Protein AF-G5LK55-F1 (afdb_monomer)

Secondary structure (DSSP, 8-state):
-HHHHHHHHHTT--GGGSHHHHHHHHHHHTTPPP--SS-HHHHHHHHHTSGGGGHHHHHHHHHTHHHHHHHHHHHHHHHHHS--S---TTSS------TT----GGGSGGGSS--

pLDDT: mean 73.98, std 21.28, range [31.83, 96.06]

Structure (mmCIF, N/CA/C/O backbone):
data_AF-G5LK55-F1
#
_entry.id   AF-G5LK55-F1
#
loop_
_atom_site.group_PDB
_atom_site.id
_atom_site.type_symbol
_atom_site.label_atom_id
_atom_site.label_alt_id
_atom_site.label_comp_id
_atom_site.label_asym_id
_atom_site.label_entity_id
_atom_site.label_seq_id
_atom_site.pdbx_PDB_ins_code
_atom_site.Cartn_x
_atom_site.Cartn_y
_atom_site.Cartn_z
_atom_site.occupancy
_atom_site.B_iso_or_equiv
_atom_site.auth_seq_id
_atom_site.auth_comp_id
_atom_site.auth_asym_id
_atom_site.auth_atom_id
_atom_site.pdbx_PDB_model_num
ATOM 1 N N . MET A 1 1 ? -1.668 -6.731 -5.237 1.00 60.66 1 MET A N 1
ATOM 2 C CA . MET A 1 1 ? -1.546 -6.037 -3.930 1.00 60.66 1 MET A CA 1
ATOM 3 C C . MET A 1 1 ? -0.228 -6.311 -3.189 1.00 60.66 1 MET A C 1
ATOM 5 O O . MET A 1 1 ? 0.412 -5.354 -2.775 1.00 60.66 1 MET A O 1
ATOM 9 N N . VAL A 1 2 ? 0.251 -7.560 -3.064 1.00 78.88 2 VAL A N 1
ATOM 10 C CA . VAL A 1 2 ? 1.497 -7.881 -2.314 1.00 78.88 2 VAL A CA 1
ATOM 11 C C . VAL A 1 2 ? 2.742 -7.140 -2.826 1.00 78.88 2 VAL A C 1
ATOM 13 O O . VAL A 1 2 ? 3.537 -6.653 -2.026 1.00 78.88 2 VAL A O 1
ATOM 16 N N . LEU A 1 3 ? 2.906 -7.005 -4.146 1.00 83.56 3 LEU A N 1
ATOM 17 C CA . LEU A 1 3 ? 4.066 -6.331 -4.746 1.00 83.56 3 LEU A CA 1
ATOM 18 C C . LEU A 1 3 ? 4.127 -4.833 -4.397 1.00 83.56 3 LEU A C 1
ATOM 20 O O . LEU A 1 3 ? 5.170 -4.342 -3.972 1.00 83.56 3 LEU A O 1
ATOM 24 N N . GLN A 1 4 ? 2.999 -4.125 -4.481 1.00 80.44 4 GLN A N 1
ATOM 25 C CA . GLN A 1 4 ? 2.913 -2.711 -4.095 1.00 80.44 4 GLN A CA 1
ATOM 26 C C . GLN A 1 4 ? 3.126 -2.515 -2.586 1.00 80.44 4 GLN A C 1
ATOM 28 O O . GLN A 1 4 ? 3.885 -1.633 -2.184 1.00 80.44 4 GLN A O 1
ATOM 33 N N . ALA A 1 5 ? 2.545 -3.384 -1.749 1.00 82.69 5 ALA A N 1
ATOM 34 C CA . ALA A 1 5 ? 2.789 -3.377 -0.305 1.00 82.69 5 ALA A CA 1
ATOM 35 C C . ALA A 1 5 ? 4.275 -3.617 0.027 1.00 82.69 5 ALA A C 1
ATOM 37 O O . ALA A 1 5 ? 4.850 -2.926 0.866 1.00 82.69 5 ALA A O 1
ATOM 38 N N . THR A 1 6 ? 4.928 -4.537 -0.689 1.00 85.69 6 THR A N 1
ATOM 39 C CA . THR A 1 6 ? 6.367 -4.810 -0.546 1.00 85.69 6 THR A CA 1
ATOM 40 C C . THR A 1 6 ? 7.206 -3.585 -0.912 1.00 85.69 6 THR A C 1
ATOM 42 O O . THR A 1 6 ? 8.181 -3.267 -0.231 1.00 85.69 6 THR A O 1
ATOM 45 N N . GLN A 1 7 ? 6.835 -2.869 -1.974 1.00 86.50 7 GLN A N 1
ATOM 46 C CA . GLN A 1 7 ? 7.518 -1.644 -2.384 1.00 86.50 7 GLN A CA 1
ATOM 47 C C . GLN A 1 7 ? 7.419 -0.550 -1.310 1.00 86.50 7 GLN A C 1
ATOM 49 O O . GLN A 1 7 ? 8.433 0.049 -0.955 1.00 86.50 7 GLN A O 1
ATOM 54 N N . ALA A 1 8 ? 6.229 -0.343 -0.739 1.00 86.88 8 ALA A N 1
ATOM 55 C CA . ALA A 1 8 ? 6.009 0.581 0.373 1.00 86.88 8 ALA A CA 1
ATOM 56 C C . ALA A 1 8 ? 6.852 0.209 1.608 1.00 86.88 8 ALA A C 1
ATOM 58 O O . ALA A 1 8 ? 7.526 1.062 2.186 1.00 86.88 8 ALA A O 1
ATOM 59 N N . GLN A 1 9 ? 6.890 -1.077 1.970 1.00 88.25 9 GLN A N 1
ATOM 60 C CA . GLN A 1 9 ? 7.696 -1.572 3.092 1.00 88.25 9 GLN A CA 1
ATOM 61 C C . GLN A 1 9 ? 9.198 -1.332 2.896 1.00 88.25 9 GLN A C 1
ATOM 63 O O . GLN A 1 9 ? 9.894 -0.947 3.840 1.00 88.25 9 GLN A O 1
ATOM 68 N N . ARG A 1 10 ? 9.704 -1.507 1.666 1.00 89.25 10 ARG A N 1
ATOM 69 C CA . ARG A 1 10 ? 11.106 -1.214 1.313 1.00 89.25 10 ARG A CA 1
ATOM 70 C C . ARG A 1 10 ? 11.457 0.267 1.444 1.00 89.25 10 ARG A C 1
ATOM 72 O O . ARG A 1 10 ? 12.613 0.581 1.704 1.00 89.25 10 ARG A O 1
ATOM 79 N N . LEU A 1 11 ? 10.476 1.157 1.313 1.00 87.38 11 LEU A N 1
ATOM 80 C CA . LEU A 1 11 ? 10.632 2.596 1.548 1.00 87.38 11 LEU A CA 1
ATOM 81 C C . LEU A 1 11 ? 10.513 2.980 3.033 1.00 87.38 11 LEU A C 1
ATOM 83 O O . LEU A 1 11 ? 10.534 4.161 3.363 1.00 87.38 11 LEU A O 1
ATOM 87 N N . GLY A 1 12 ? 10.408 2.000 3.936 1.00 87.25 12 GLY A N 1
ATOM 88 C CA . GLY A 1 12 ? 10.353 2.226 5.378 1.00 87.25 12 GLY A CA 1
ATOM 89 C C . GLY A 1 12 ? 8.942 2.369 5.941 1.00 87.25 12 GLY A C 1
ATOM 90 O O . GLY A 1 12 ? 8.808 2.485 7.157 1.00 87.25 12 GLY A O 1
ATOM 91 N N . LEU A 1 13 ? 7.895 2.294 5.110 1.00 87.56 13 LEU A N 1
ATOM 92 C CA . LEU A 1 13 ? 6.520 2.277 5.606 1.00 87.56 13 LEU A CA 1
ATOM 93 C C . LEU A 1 13 ? 6.264 0.994 6.403 1.00 87.56 13 LEU A C 1
ATOM 95 O O . LEU A 1 13 ? 6.737 -0.097 6.069 1.00 87.56 13 LEU A O 1
ATOM 99 N N . ARG A 1 14 ? 5.536 1.143 7.502 1.00 87.00 14 ARG A N 1
ATOM 100 C CA . ARG A 1 14 ? 5.264 0.088 8.475 1.00 87.00 14 ARG A CA 1
ATOM 101 C C . ARG A 1 14 ? 3.749 -0.036 8.621 1.00 87.00 14 ARG A C 1
ATOM 103 O O . ARG A 1 14 ? 3.112 0.951 8.986 1.00 87.00 14 ARG A O 1
ATOM 110 N N . PRO A 1 15 ? 3.154 -1.186 8.265 1.00 82.44 15 PRO A N 1
ATOM 111 C CA . PRO A 1 15 ? 1.699 -1.341 8.241 1.00 82.44 15 PRO A CA 1
ATOM 112 C C . PRO A 1 15 ? 1.062 -1.197 9.632 1.00 82.44 15 PRO A C 1
ATOM 114 O O . PRO A 1 15 ? -0.072 -0.746 9.737 1.00 82.44 15 PRO A O 1
ATOM 117 N N . ASP A 1 16 ? 1.809 -1.508 10.688 1.00 86.06 16 ASP A N 1
ATOM 118 C CA . ASP A 1 16 ? 1.446 -1.336 12.098 1.00 86.06 16 ASP A CA 1
ATOM 119 C C . ASP A 1 16 ? 1.294 0.132 12.528 1.00 86.06 16 ASP A C 1
ATOM 121 O O . ASP A 1 16 ? 0.600 0.413 13.498 1.00 86.06 16 ASP A O 1
ATOM 125 N N . TYR A 1 17 ? 1.861 1.081 11.778 1.00 85.69 17 TYR A N 1
ATOM 126 C CA . TYR A 1 17 ? 1.602 2.515 11.961 1.00 85.69 17 TYR A CA 1
ATOM 127 C C . TYR A 1 17 ? 0.600 3.074 10.941 1.00 85.69 17 TYR A C 1
ATOM 129 O O . TYR A 1 17 ? 0.378 4.284 10.887 1.00 85.69 17 TYR A O 1
ATOM 137 N N . GLY A 1 18 ? -0.001 2.215 10.114 1.00 85.06 18 GLY A N 1
ATOM 138 C CA . GLY A 1 18 ? -1.009 2.613 9.138 1.00 85.06 18 GLY A CA 1
ATOM 139 C C . GLY A 1 18 ? -2.294 3.097 9.809 1.00 85.06 18 GLY A C 1
ATOM 140 O O . GLY A 1 18 ? -2.709 2.562 10.838 1.00 85.06 18 GLY A O 1
ATOM 141 N N . ILE A 1 19 ? -2.950 4.089 9.201 1.00 84.31 19 ILE A N 1
ATOM 142 C CA . ILE A 1 19 ? -4.182 4.682 9.739 1.00 84.31 19 ILE A CA 1
ATOM 143 C C . ILE A 1 19 ? -5.284 3.636 9.941 1.00 84.31 19 ILE A C 1
ATOM 145 O O . ILE A 1 19 ? -5.917 3.620 10.991 1.00 84.31 19 ILE A O 1
ATOM 149 N N . ASP A 1 20 ? -5.441 2.706 8.999 1.00 85.56 20 ASP A N 1
ATOM 150 C CA . ASP A 1 20 ? -6.461 1.659 9.074 1.00 85.56 20 ASP A CA 1
ATOM 151 C C . ASP A 1 20 ? -6.221 0.723 10.260 1.00 85.56 20 ASP A C 1
ATOM 1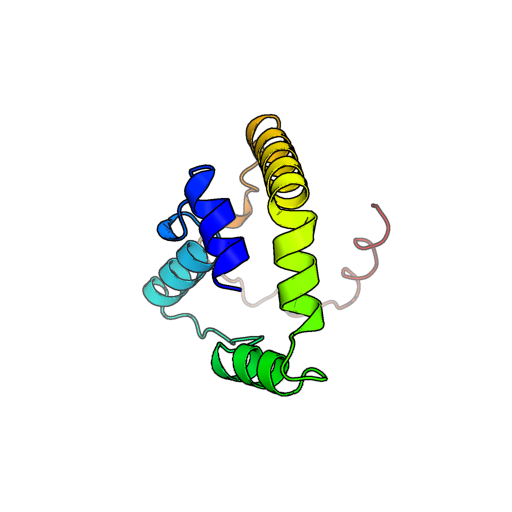53 O O . ASP A 1 20 ? -7.143 0.433 11.019 1.00 85.56 20 ASP A O 1
ATOM 157 N N . TYR A 1 21 ? -4.971 0.296 10.473 1.00 88.50 21 TYR A N 1
ATOM 158 C CA . TYR A 1 21 ? -4.620 -0.563 11.604 1.00 88.50 21 TYR A CA 1
ATOM 159 C C . TYR A 1 21 ? -4.882 0.151 12.933 1.00 88.50 21 TYR A C 1
ATOM 161 O O . TYR A 1 21 ? -5.568 -0.391 13.799 1.00 88.50 21 TYR A O 1
ATOM 169 N N . GLN A 1 22 ? -4.423 1.396 13.071 1.00 90.50 22 GLN A N 1
ATOM 170 C CA . GLN A 1 22 ? -4.609 2.173 14.296 1.00 90.50 22 GLN A CA 1
ATOM 171 C C . GLN A 1 22 ? -6.092 2.451 14.588 1.00 90.50 22 GLN A C 1
ATOM 173 O O . GLN A 1 22 ? -6.525 2.334 15.735 1.00 90.50 22 GLN A O 1
ATOM 178 N N . LEU A 1 23 ? -6.896 2.755 13.563 1.00 90.50 23 LEU A N 1
ATOM 179 C CA . LEU A 1 23 ? -8.338 2.962 13.709 1.00 90.50 23 LEU A CA 1
ATOM 180 C C . LEU A 1 23 ? -9.071 1.673 14.089 1.00 90.50 23 LEU A C 1
ATOM 182 O O . LEU A 1 23 ? -9.936 1.702 14.964 1.00 90.50 23 LEU A O 1
ATOM 186 N N . LEU A 1 24 ? -8.717 0.540 13.478 1.00 90.94 24 LEU A N 1
ATOM 187 C CA . LEU A 1 24 ? -9.297 -0.757 13.825 1.00 90.94 24 LEU A CA 1
ATOM 188 C C . LEU A 1 24 ? -8.947 -1.165 15.257 1.00 90.94 24 LEU A C 1
ATOM 190 O O . LEU A 1 24 ? -9.812 -1.679 15.967 1.00 90.94 24 LEU A O 1
ATOM 194 N N . GLN A 1 25 ? -7.712 -0.920 15.697 1.00 92.25 25 GLN A N 1
ATOM 195 C CA . GLN A 1 25 ? -7.299 -1.178 17.075 1.00 92.25 25 GLN A CA 1
ATOM 196 C C . GLN A 1 25 ? -8.070 -0.296 18.064 1.00 92.25 25 GLN A C 1
ATOM 198 O O . GLN A 1 25 ? -8.667 -0.825 19.001 1.00 92.25 25 GLN A O 1
ATOM 203 N N . ALA A 1 26 ? -8.173 1.009 17.802 1.00 93.50 26 ALA A N 1
ATOM 204 C CA . ALA A 1 26 ? -8.952 1.921 18.638 1.00 93.50 26 ALA A CA 1
ATOM 205 C C . ALA A 1 26 ? -10.445 1.538 18.689 1.00 93.50 26 ALA A C 1
ATOM 207 O 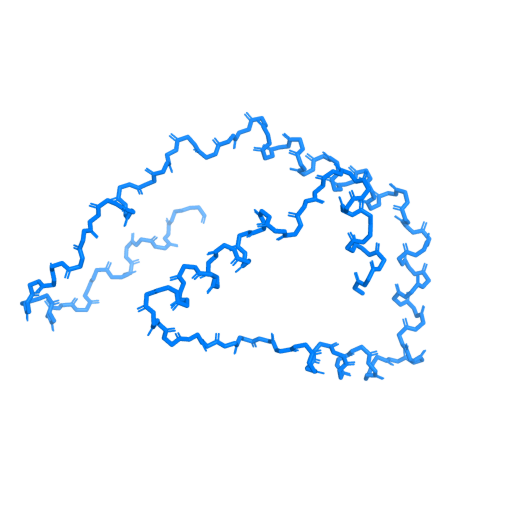O . ALA A 1 26 ? -11.062 1.540 19.755 1.00 93.50 26 ALA A O 1
ATOM 208 N N . ALA A 1 27 ? -11.039 1.157 17.553 1.00 94.56 27 ALA A N 1
ATOM 209 C CA . ALA A 1 27 ? -12.423 0.693 17.495 1.00 94.56 27 ALA A CA 1
ATOM 210 C C . ALA A 1 27 ? -12.635 -0.586 18.321 1.00 94.56 27 ALA A C 1
ATOM 212 O O . ALA A 1 27 ? -13.633 -0.687 19.035 1.00 94.56 27 ALA A O 1
ATOM 213 N N . ARG A 1 28 ? -11.686 -1.533 18.277 1.00 93.00 28 ARG A N 1
ATOM 214 C CA . ARG A 1 28 ? -11.713 -2.754 19.099 1.00 93.00 28 ARG A CA 1
ATOM 215 C C . ARG A 1 28 ? -11.644 -2.434 20.589 1.00 93.00 28 ARG A C 1
ATOM 217 O O . ARG A 1 28 ? -12.453 -2.959 21.347 1.00 93.00 28 ARG A O 1
ATOM 224 N N . GLU A 1 29 ? -10.730 -1.557 20.998 1.00 96.06 29 GLU A N 1
ATOM 225 C CA . GLU A 1 29 ? -10.588 -1.121 22.395 1.00 96.06 29 GLU A CA 1
ATOM 226 C C . GLU A 1 29 ? -11.864 -0.448 22.919 1.00 96.06 29 GLU A C 1
ATOM 228 O O . GLU A 1 29 ? -12.283 -0.693 24.048 1.00 96.06 29 GLU A O 1
ATOM 233 N N . MET A 1 30 ? -12.538 0.335 22.072 1.00 96.06 30 MET A N 1
ATOM 234 C CA . MET A 1 30 ? -13.805 0.997 22.395 1.00 96.06 30 MET A CA 1
ATOM 235 C C . MET A 1 30 ? -15.049 0.125 22.156 1.00 96.06 30 MET A C 1
ATOM 237 O O . MET A 1 30 ? -16.168 0.596 22.359 1.00 96.06 30 MET A O 1
ATOM 241 N N . SER A 1 31 ? -14.885 -1.132 21.724 1.00 94.50 31 SER A N 1
ATOM 242 C CA . SER A 1 31 ? -15.989 -2.036 21.357 1.00 94.50 31 SER A CA 1
ATOM 243 C C . SER A 1 31 ? -16.969 -1.431 20.338 1.00 94.50 31 SER A C 1
ATOM 245 O O . SER A 1 31 ? -18.179 -1.665 20.396 1.00 94.50 31 SER A O 1
ATOM 247 N N . LEU A 1 32 ? -16.457 -0.631 19.401 1.00 95.50 32 LEU A N 1
ATOM 248 C CA . LEU A 1 32 ? -17.255 -0.044 18.333 1.00 95.50 32 LEU A CA 1
ATOM 249 C C . LEU A 1 32 ? -17.509 -1.080 17.229 1.00 95.50 32 LEU A C 1
ATOM 251 O O . LEU A 1 32 ? -16.586 -1.799 16.838 1.00 95.50 32 LEU A O 1
ATOM 255 N N . PRO A 1 33 ? -18.737 -1.150 16.685 1.00 91.69 33 PRO A N 1
ATOM 256 C CA . PRO A 1 33 ? -19.008 -1.986 15.527 1.00 91.69 33 PRO A CA 1
ATOM 257 C C . PRO A 1 33 ? -18.216 -1.467 14.322 1.00 91.69 33 PRO A C 1
ATOM 259 O O . PRO A 1 33 ? -18.330 -0.300 13.945 1.00 91.69 33 PRO A O 1
ATOM 262 N N . VAL A 1 34 ? -17.424 -2.346 13.711 1.00 89.19 34 VAL A N 1
ATOM 263 C CA . VAL A 1 34 ? -16.679 -2.050 12.485 1.00 89.19 34 VAL A CA 1
ATOM 264 C C . VAL A 1 34 ? -17.480 -2.569 11.299 1.00 89.19 34 VAL A C 1
ATOM 266 O O . VAL A 1 34 ? -17.730 -3.768 11.193 1.00 89.19 34 VAL A O 1
ATOM 269 N N . GLN A 1 35 ? -17.870 -1.663 10.404 1.00 89.00 35 GLN A N 1
ATOM 270 C CA . GLN A 1 35 ? -18.443 -2.020 9.112 1.00 89.00 35 GLN A CA 1
ATOM 271 C C . GLN A 1 35 ? -17.314 -2.086 8.084 1.00 89.00 35 GLN A C 1
ATOM 273 O O . GLN A 1 35 ? -16.764 -1.058 7.694 1.00 89.00 35 GLN A O 1
ATOM 278 N N . GLU A 1 36 ? -16.969 -3.294 7.650 1.00 84.62 36 GLU A N 1
ATOM 279 C CA . GLU A 1 36 ? -16.027 -3.490 6.550 1.00 84.62 36 GLU A CA 1
ATOM 280 C C . GLU A 1 36 ? -16.684 -3.026 5.239 1.00 84.62 36 GLU A C 1
ATOM 282 O O . GLU A 1 36 ? -17.817 -3.415 4.937 1.00 84.62 36 GLU A O 1
ATOM 287 N N . LEU A 1 37 ? -16.002 -2.139 4.507 1.00 83.25 37 LEU A N 1
ATOM 288 C CA . LEU A 1 37 ? -16.466 -1.617 3.214 1.00 83.25 37 LEU A CA 1
ATOM 289 C C . LEU A 1 37 ? -16.039 -2.521 2.051 1.00 83.25 37 LEU A C 1
ATOM 291 O O . LEU A 1 37 ? -16.768 -2.655 1.074 1.00 83.25 37 LEU A O 1
ATOM 295 N N . GLU A 1 38 ? -14.879 -3.161 2.179 1.00 80.31 38 GLU A N 1
ATOM 296 C CA . GLU A 1 38 ? -14.334 -4.128 1.232 1.00 80.31 38 GLU A CA 1
ATOM 297 C C . GLU A 1 38 ? -13.505 -5.145 2.018 1.00 80.31 38 GLU A C 1
ATOM 299 O O . GLU A 1 38 ? -12.564 -4.773 2.717 1.00 80.31 38 GLU A O 1
ATOM 304 N N . GLY A 1 39 ? -13.876 -6.422 1.933 1.00 82.06 39 GLY A N 1
ATOM 305 C CA . GLY A 1 39 ? -13.151 -7.488 2.614 1.00 82.06 39 GLY A CA 1
ATOM 306 C C . GLY A 1 39 ? -12.055 -8.106 1.761 1.00 82.06 39 GLY A C 1
ATOM 307 O O . GLY A 1 39 ? -12.139 -8.129 0.534 1.00 82.06 39 GLY A O 1
ATOM 308 N N . ALA A 1 40 ? -11.061 -8.715 2.412 1.00 80.88 40 ALA A N 1
ATOM 309 C CA . ALA A 1 40 ? -9.942 -9.377 1.731 1.00 80.88 40 ALA A CA 1
ATOM 310 C C . ALA A 1 40 ? -10.397 -10.438 0.707 1.00 80.88 40 ALA A C 1
ATOM 312 O O . ALA A 1 40 ? -9.776 -10.605 -0.341 1.00 80.88 40 ALA A O 1
ATOM 313 N N . LYS A 1 41 ? -11.507 -11.138 0.983 1.00 83.38 41 LYS A N 1
ATOM 314 C CA . LYS A 1 41 ? -12.114 -12.095 0.046 1.00 83.38 41 LYS A CA 1
ATOM 315 C C . LYS A 1 41 ? -12.628 -11.406 -1.218 1.00 83.38 41 LYS A C 1
ATOM 317 O O . LYS A 1 41 ? -12.368 -11.895 -2.307 1.00 83.38 41 LYS A O 1
ATOM 322 N N . HIS A 1 42 ? -13.303 -10.270 -1.066 1.00 84.31 42 HIS A N 1
ATOM 323 C CA . HIS A 1 42 ? -13.834 -9.500 -2.188 1.00 84.31 42 HIS A CA 1
ATOM 324 C C . HIS A 1 42 ? -12.710 -8.937 -3.055 1.00 84.31 42 HIS A C 1
ATOM 326 O O . HIS A 1 42 ? -12.768 -9.014 -4.276 1.00 84.31 42 HIS A O 1
ATOM 332 N N . GLN A 1 43 ? -11.632 -8.472 -2.425 1.00 82.31 43 GLN A N 1
ATOM 333 C CA . GLN A 1 43 ? -10.454 -8.003 -3.142 1.00 82.31 43 GLN A CA 1
ATOM 334 C C . GLN A 1 43 ? -9.764 -9.128 -3.934 1.00 82.31 43 GLN A C 1
ATOM 336 O O . GLN A 1 43 ? -9.264 -8.900 -5.034 1.00 82.31 43 GLN A O 1
ATOM 341 N N . LEU A 1 44 ? -9.740 -10.354 -3.399 1.00 83.00 44 LEU A N 1
ATOM 342 C CA . LEU A 1 44 ? -9.229 -11.527 -4.116 1.00 83.00 44 LEU A CA 1
ATOM 343 C C . LEU A 1 44 ? -10.148 -11.945 -5.266 1.00 83.00 44 LEU A C 1
ATOM 345 O O . LEU A 1 44 ? -9.651 -12.220 -6.353 1.00 83.00 44 LEU A O 1
ATOM 349 N N . GLU A 1 45 ? -11.462 -11.960 -5.042 1.00 87.06 45 GLU A N 1
ATOM 350 C CA . GLU A 1 45 ? -12.465 -12.237 -6.077 1.00 87.06 45 GLU A CA 1
ATOM 351 C C . GLU A 1 45 ? -12.316 -11.253 -7.245 1.00 87.06 45 GLU A C 1
ATOM 353 O O . GLU A 1 45 ? -12.158 -11.685 -8.383 1.00 87.06 45 GLU A O 1
ATOM 358 N N . LEU A 1 46 ? -12.199 -9.952 -6.957 1.00 84.56 46 LEU A N 1
ATOM 359 C CA . LEU A 1 46 ? -11.942 -8.922 -7.966 1.00 84.56 46 LEU A CA 1
ATOM 360 C C . LEU A 1 46 ? -10.671 -9.185 -8.779 1.00 84.56 46 LEU A C 1
ATOM 362 O O . LEU A 1 46 ? -10.671 -8.966 -9.985 1.00 84.56 46 LEU A O 1
ATOM 366 N N . LEU A 1 47 ? -9.588 -9.648 -8.144 1.00 83.19 47 LEU A N 1
ATOM 367 C CA . LEU A 1 47 ? -8.343 -9.979 -8.846 1.00 83.19 47 LEU A CA 1
ATOM 368 C C . LEU A 1 47 ? -8.488 -11.224 -9.728 1.00 83.19 47 LEU A C 1
ATOM 370 O O . LEU A 1 47 ? -7.909 -11.267 -10.812 1.00 83.19 47 LEU A O 1
ATOM 374 N N . CYS A 1 48 ? -9.235 -12.228 -9.269 1.00 86.00 48 CYS A N 1
ATOM 375 C CA . CYS A 1 48 ? -9.494 -13.452 -10.025 1.00 86.00 48 CYS A CA 1
ATOM 376 C C . CYS A 1 48 ? -10.441 -13.226 -11.209 1.00 86.00 48 CYS A C 1
ATOM 378 O O . CYS A 1 48 ? -10.293 -13.900 -12.226 1.00 86.00 48 CYS A O 1
ATOM 380 N N . ASP A 1 49 ? -11.359 -12.268 -11.094 1.00 89.81 49 ASP A N 1
ATOM 381 C CA . ASP A 1 49 ? -12.319 -11.911 -12.142 1.00 89.81 49 ASP A CA 1
ATOM 382 C C . ASP A 1 49 ? -11.709 -11.018 -13.239 1.00 89.81 49 ASP A C 1
ATOM 384 O O . ASP A 1 49 ? -12.365 -10.718 -14.242 1.00 89.81 49 ASP A O 1
ATOM 388 N N . LEU A 1 50 ? -10.445 -10.596 -13.094 1.00 89.00 50 LEU A N 1
ATOM 389 C CA . LEU A 1 50 ? -9.751 -9.846 -14.136 1.00 89.00 50 LEU A CA 1
ATOM 390 C C . LEU A 1 50 ? -9.527 -10.710 -15.393 1.00 89.00 50 LEU A C 1
ATOM 392 O O . LEU A 1 50 ? -9.166 -11.888 -15.283 1.00 89.00 50 LEU A O 1
ATOM 396 N N . PRO A 1 51 ? -9.637 -10.118 -16.600 1.00 89.69 51 PRO A N 1
ATOM 397 C CA . PRO A 1 51 ? -9.274 -10.788 -17.844 1.00 89.69 51 PRO A CA 1
ATOM 398 C C . PRO A 1 51 ? -7.864 -11.381 -17.784 1.00 89.69 51 PRO A C 1
ATOM 400 O O . PRO A 1 51 ? -6.960 -10.800 -17.176 1.00 89.69 51 PRO A O 1
ATOM 403 N N . ASP A 1 52 ? -7.691 -12.549 -18.402 1.00 89.12 52 ASP A N 1
ATOM 404 C CA . ASP A 1 52 ? -6.425 -13.289 -18.428 1.00 89.12 52 ASP A CA 1
ATOM 405 C C . ASP A 1 52 ? -5.805 -13.497 -17.031 1.00 89.12 52 ASP A C 1
ATOM 407 O O . ASP A 1 52 ? -4.585 -13.471 -16.862 1.00 89.12 52 ASP A O 1
ATOM 411 N N . GLY A 1 53 ? -6.645 -13.654 -15.999 1.00 83.44 53 GLY A N 1
ATOM 412 C CA . GLY A 1 53 ? -6.211 -13.862 -14.614 1.00 83.44 53 GLY A CA 1
ATOM 413 C C . GLY A 1 53 ? -5.450 -12.672 -14.019 1.00 83.44 53 GLY A C 1
ATOM 414 O O . GLY A 1 53 ? -4.617 -12.855 -13.131 1.00 83.44 53 GLY A O 1
ATOM 415 N N . GLY A 1 54 ? -5.672 -11.462 -14.541 1.00 86.88 54 GLY A N 1
ATOM 416 C CA . GLY A 1 54 ? -4.992 -10.252 -14.080 1.00 86.88 54 GLY A CA 1
ATOM 417 C C . GLY A 1 54 ? -3.550 -10.111 -14.573 1.00 86.88 54 GLY A C 1
ATOM 418 O O . GLY A 1 54 ? -2.807 -9.287 -14.035 1.00 86.88 54 GLY A O 1
ATOM 419 N N . MET A 1 55 ? -3.138 -10.863 -15.601 1.00 89.50 55 MET A N 1
ATOM 420 C CA . MET A 1 55 ? -1.777 -10.794 -16.150 1.00 89.50 55 MET A CA 1
ATOM 421 C C . MET A 1 55 ? -1.386 -9.394 -16.629 1.00 89.50 55 MET A C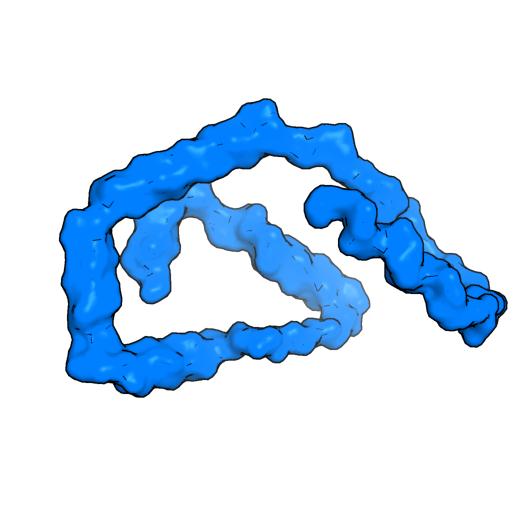 1
ATOM 423 O O . MET A 1 55 ? -0.259 -8.972 -16.385 1.00 89.50 55 MET A O 1
ATOM 427 N N . ALA A 1 56 ? -2.315 -8.642 -17.225 1.00 89.56 56 ALA A N 1
ATOM 428 C CA . ALA A 1 56 ? -2.066 -7.257 -17.628 1.00 89.56 56 ALA A CA 1
ATOM 429 C C . ALA A 1 56 ? -1.711 -6.353 -16.431 1.00 89.56 56 ALA A C 1
ATOM 431 O O . ALA A 1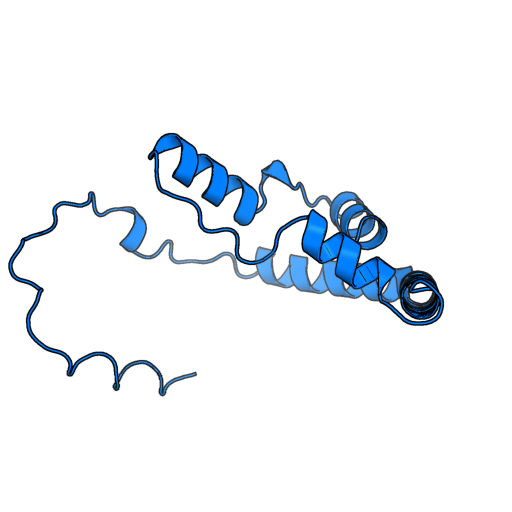 56 ? -0.815 -5.520 -16.525 1.00 89.56 56 ALA A O 1
ATOM 432 N N . LEU A 1 57 ? -2.368 -6.549 -15.282 1.00 88.75 57 LEU A N 1
ATOM 433 C CA . LEU A 1 57 ? -2.084 -5.794 -14.059 1.00 88.75 57 LEU A CA 1
ATOM 434 C C . LEU A 1 57 ? -0.709 -6.155 -13.480 1.00 88.75 57 LEU A C 1
ATOM 436 O O . LEU A 1 57 ? 0.005 -5.285 -12.977 1.00 88.75 57 LEU A O 1
ATOM 440 N N . LEU A 1 58 ? -0.336 -7.436 -13.535 1.00 88.94 58 LEU A N 1
ATOM 441 C CA . LEU A 1 58 ? 0.986 -7.887 -13.107 1.00 88.94 58 LEU A CA 1
ATOM 442 C C . LEU A 1 58 ? 2.086 -7.312 -14.006 1.00 88.94 58 LEU A C 1
ATOM 444 O O . LEU A 1 58 ? 3.062 -6.773 -13.487 1.00 88.94 58 LEU A O 1
ATOM 448 N N . ASP A 1 59 ? 1.914 -7.410 -15.324 1.00 92.69 59 ASP A N 1
ATOM 449 C CA . ASP A 1 59 ? 2.873 -6.910 -16.310 1.00 92.69 59 ASP A CA 1
ATOM 450 C C . ASP A 1 59 ? 3.078 -5.398 -16.173 1.00 92.69 59 ASP A C 1
ATOM 452 O O . ASP A 1 59 ? 4.215 -4.934 -16.069 1.00 92.69 59 ASP A O 1
ATOM 456 N N . ASP A 1 60 ? 1.990 -4.637 -16.030 1.00 90.81 60 ASP A N 1
ATOM 457 C CA . ASP A 1 60 ? 2.048 -3.197 -15.780 1.00 90.81 60 ASP A CA 1
ATOM 458 C C . ASP A 1 60 ? 2.778 -2.867 -14.465 1.00 90.81 60 ASP A C 1
ATOM 460 O O . ASP A 1 60 ? 3.669 -2.012 -14.428 1.00 90.81 60 ASP A O 1
ATOM 464 N N . THR A 1 61 ? 2.473 -3.604 -13.390 1.00 89.62 61 THR A N 1
ATOM 465 C CA . THR A 1 61 ? 3.118 -3.421 -12.078 1.00 89.62 61 THR A CA 1
ATOM 466 C C . THR A 1 61 ? 4.628 -3.666 -12.143 1.00 89.62 61 THR A C 1
ATOM 468 O O . THR A 1 61 ? 5.395 -2.943 -11.500 1.00 89.62 61 THR A O 1
ATOM 471 N N . LEU A 1 62 ? 5.065 -4.685 -12.887 1.00 92.25 62 LEU A N 1
ATOM 472 C CA . LEU A 1 62 ? 6.481 -5.025 -13.046 1.00 92.25 62 LEU A CA 1
ATOM 473 C C . LEU A 1 62 ? 7.196 -4.040 -13.976 1.00 92.25 62 LEU A C 1
ATOM 475 O O . LEU A 1 62 ? 8.294 -3.582 -13.652 1.00 92.25 62 LEU A O 1
ATOM 479 N N . THR A 1 63 ? 6.556 -3.665 -15.082 1.00 95.19 63 THR A N 1
ATOM 480 C CA . THR A 1 63 ? 7.073 -2.699 -16.060 1.00 95.19 63 THR A CA 1
ATOM 481 C C . THR A 1 63 ? 7.314 -1.337 -15.413 1.00 95.19 63 THR A C 1
ATOM 483 O O . THR A 1 63 ? 8.381 -0.742 -15.572 1.00 95.19 63 THR A O 1
ATOM 486 N N . HIS A 1 64 ? 6.369 -0.873 -14.593 1.00 92.31 64 HIS A N 1
ATOM 487 C CA . HIS A 1 64 ? 6.432 0.430 -13.931 1.00 92.31 64 HIS A CA 1
ATOM 488 C C . HIS A 1 64 ? 6.990 0.378 -12.503 1.00 92.31 64 HIS A C 1
ATOM 490 O O . HIS A 1 64 ? 6.895 1.367 -11.776 1.00 92.31 64 HIS A O 1
ATOM 496 N N . TRP A 1 65 ? 7.620 -0.729 -12.094 1.00 90.44 65 TRP A N 1
ATOM 497 C CA . TRP A 1 65 ? 8.094 -0.955 -10.722 1.00 90.44 65 TRP A CA 1
ATOM 498 C C . TRP A 1 65 ? 8.900 0.225 -10.150 1.00 90.44 65 TRP A C 1
ATOM 500 O O . TRP A 1 65 ? 8.573 0.786 -9.104 1.00 90.44 65 TRP A O 1
ATOM 510 N N . HIS A 1 66 ? 9.932 0.673 -10.867 1.00 91.31 66 HIS A N 1
ATOM 511 C CA . HIS A 1 66 ? 10.795 1.761 -10.397 1.00 91.31 66 HIS A CA 1
ATOM 512 C C . HIS A 1 66 ? 10.085 3.120 -10.392 1.00 91.31 66 HIS A C 1
ATOM 514 O O . HIS A 1 66 ? 10.266 3.911 -9.464 1.00 91.31 66 HIS A O 1
ATOM 520 N N . THR A 1 67 ? 9.247 3.383 -11.396 1.00 91.00 67 THR A N 1
ATOM 521 C CA . THR A 1 67 ? 8.456 4.617 -11.487 1.00 91.00 67 THR A CA 1
ATOM 522 C C . THR A 1 67 ? 7.463 4.707 -10.332 1.00 91.00 67 THR A C 1
ATOM 524 O O . THR A 1 67 ? 7.391 5.736 -9.660 1.00 91.00 67 THR A O 1
ATOM 527 N N . ASN A 1 68 ? 6.782 3.604 -10.018 1.00 87.94 68 ASN A N 1
ATOM 528 C CA . ASN A 1 68 ? 5.867 3.508 -8.885 1.00 87.94 68 ASN A CA 1
ATOM 529 C C . ASN A 1 68 ? 6.602 3.734 -7.558 1.00 87.94 68 ASN A C 1
ATOM 531 O O . ASN A 1 68 ? 6.092 4.432 -6.681 1.00 87.94 68 ASN A O 1
ATOM 535 N N . ALA A 1 69 ? 7.817 3.195 -7.408 1.00 89.50 69 ALA A N 1
ATOM 536 C CA . ALA A 1 69 ? 8.620 3.40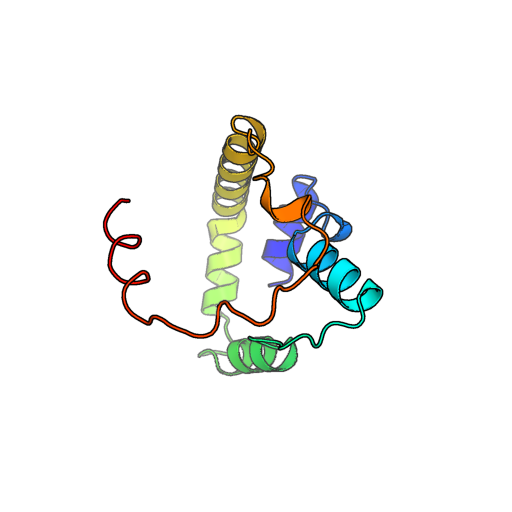7 -6.205 1.00 89.50 69 ALA A CA 1
ATOM 537 C C . ALA A 1 69 ? 8.992 4.885 -6.033 1.00 89.50 69 ALA A C 1
ATOM 539 O O . ALA A 1 69 ? 8.923 5.424 -4.926 1.00 89.50 69 ALA A O 1
ATOM 540 N N . ARG A 1 70 ? 9.333 5.563 -7.135 1.00 90.19 70 ARG A N 1
ATOM 541 C CA . ARG A 1 70 ? 9.650 6.991 -7.119 1.00 90.19 70 ARG A CA 1
ATOM 542 C C . ARG A 1 70 ? 8.429 7.848 -6.784 1.00 90.19 70 ARG A C 1
ATOM 544 O O . ARG A 1 70 ? 8.567 8.780 -5.996 1.00 90.19 70 ARG A O 1
ATOM 551 N N . LEU A 1 71 ? 7.256 7.524 -7.328 1.00 89.38 71 LEU A N 1
ATOM 552 C CA . LEU A 1 71 ? 6.004 8.214 -6.999 1.00 89.38 71 LEU A CA 1
ATOM 553 C C . LEU A 1 71 ? 5.664 8.079 -5.511 1.00 89.38 71 LEU A C 1
ATOM 555 O O . LEU A 1 71 ? 5.422 9.088 -4.852 1.00 89.38 71 LEU A O 1
ATOM 559 N N . LEU A 1 72 ? 5.746 6.863 -4.956 1.00 88.44 72 LEU A N 1
ATOM 560 C CA . LEU A 1 72 ? 5.547 6.643 -3.520 1.00 88.44 72 LEU A CA 1
ATOM 561 C C . LEU A 1 72 ? 6.529 7.459 -2.677 1.00 88.44 72 LEU A C 1
ATOM 563 O O . LEU A 1 72 ? 6.132 8.059 -1.684 1.00 88.44 72 LEU A O 1
ATOM 567 N N . GLN A 1 73 ? 7.799 7.526 -3.078 1.00 87.44 73 GLN A N 1
ATOM 568 C CA . GLN A 1 73 ? 8.799 8.318 -2.366 1.00 87.44 73 GLN A CA 1
ATOM 569 C C . GLN A 1 73 ? 8.459 9.818 -2.351 1.00 87.44 73 GLN A C 1
ATOM 571 O O . GLN A 1 73 ? 8.642 10.465 -1.323 1.00 87.44 73 GLN A O 1
ATOM 576 N N . VAL A 1 74 ? 7.946 10.365 -3.458 1.00 88.50 74 VAL A N 1
ATOM 577 C CA . VAL A 1 74 ? 7.496 11.767 -3.530 1.00 88.50 74 VAL A CA 1
ATOM 578 C C . VAL A 1 74 ? 6.288 12.001 -2.621 1.00 88.50 74 VAL A C 1
ATOM 580 O O . VAL A 1 74 ? 6.289 12.958 -1.852 1.00 88.50 74 VAL A O 1
ATOM 583 N N . MET A 1 75 ? 5.298 11.105 -2.649 1.00 87.75 75 MET A N 1
ATOM 584 C CA . MET A 1 75 ? 4.116 11.197 -1.783 1.00 87.75 75 MET A CA 1
ATOM 585 C C . MET A 1 75 ? 4.483 11.146 -0.294 1.00 87.75 75 MET A C 1
ATOM 587 O O . MET A 1 75 ? 3.973 11.940 0.493 1.00 87.75 75 MET A O 1
ATOM 591 N N . ILE A 1 76 ? 5.403 10.252 0.089 1.00 84.88 76 ILE A N 1
ATOM 592 C CA . ILE A 1 76 ? 5.944 10.188 1.454 1.00 84.88 76 ILE A CA 1
ATOM 593 C C . ILE A 1 76 ? 6.647 11.503 1.807 1.00 84.88 76 ILE A C 1
ATOM 595 O O . ILE A 1 76 ? 6.448 12.020 2.903 1.00 84.88 76 ILE A O 1
ATOM 599 N N . GLY A 1 77 ? 7.431 12.062 0.879 1.00 84.69 77 GLY A N 1
ATOM 600 C CA . GLY A 1 77 ? 8.071 13.368 1.045 1.00 84.69 77 GLY A CA 1
ATOM 601 C C . GLY A 1 77 ? 7.062 14.464 1.387 1.00 84.69 77 GLY A C 1
ATOM 602 O O . GLY A 1 77 ? 7.226 15.146 2.393 1.00 84.69 77 GLY A O 1
ATOM 603 N N . TRP A 1 78 ? 5.960 14.559 0.637 1.00 84.31 78 TRP A N 1
ATOM 604 C CA . TRP A 1 78 ? 4.895 15.529 0.915 1.00 84.31 78 TRP A CA 1
ATOM 605 C C . TRP A 1 78 ? 4.264 15.355 2.300 1.00 84.31 78 TRP A C 1
ATOM 607 O O . TRP A 1 78 ? 4.037 16.344 2.996 1.00 84.31 78 TRP A O 1
ATOM 617 N N . TRP A 1 79 ? 4.007 14.115 2.723 1.00 77.25 79 TRP A N 1
ATOM 618 C CA . TRP A 1 79 ? 3.464 13.839 4.058 1.00 77.25 79 TRP A CA 1
ATOM 619 C C . TRP A 1 79 ? 4.425 14.205 5.192 1.00 77.25 79 TRP A C 1
ATOM 621 O O . TRP A 1 79 ? 3.973 14.619 6.258 1.00 77.25 79 TRP A O 1
ATOM 631 N N . LEU A 1 80 ? 5.736 14.071 4.980 1.00 80.75 80 LEU A N 1
ATOM 632 C CA . LEU A 1 80 ? 6.748 14.437 5.975 1.00 80.75 80 LEU A CA 1
ATOM 633 C C . LEU A 1 80 ? 7.023 15.946 6.019 1.00 80.75 80 LEU A C 1
ATOM 635 O O . LEU A 1 80 ? 7.318 16.474 7.088 1.00 80.75 80 LEU A O 1
ATOM 639 N N . GLU A 1 81 ? 6.935 16.635 4.881 1.00 81.88 81 GLU A N 1
ATOM 640 C CA . GLU A 1 81 ? 7.153 18.085 4.775 1.00 81.88 81 GLU A CA 1
ATOM 641 C C . GLU A 1 81 ? 5.971 18.900 5.319 1.00 81.88 81 GLU A C 1
ATOM 643 O O . GLU A 1 81 ? 6.166 19.992 5.854 1.00 81.88 81 GLU A O 1
ATOM 648 N N . GLN A 1 82 ? 4.750 18.368 5.221 1.00 64.25 82 GLN A N 1
ATOM 649 C CA . GLN A 1 82 ? 3.534 18.969 5.771 1.00 64.25 82 GLN A CA 1
ATOM 650 C C . GLN A 1 82 ? 2.836 17.985 6.718 1.00 64.25 82 GLN A C 1
ATOM 652 O O . GLN A 1 82 ? 1.754 17.480 6.399 1.00 64.25 82 GLN A O 1
ATOM 657 N N . PRO A 1 83 ? 3.420 17.699 7.897 1.00 58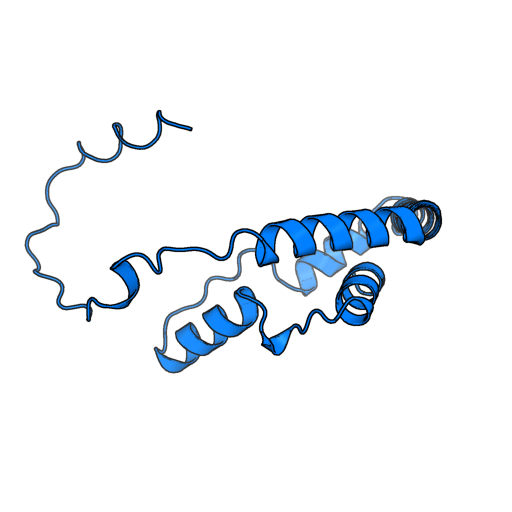.25 83 PRO A N 1
ATOM 658 C CA . PRO A 1 83 ? 2.720 16.907 8.893 1.00 58.25 83 PRO A CA 1
ATOM 659 C C . PRO A 1 83 ? 1.427 17.649 9.267 1.00 58.25 83 PRO A C 1
ATOM 661 O O . PRO A 1 83 ? 1.448 18.885 9.356 1.00 58.25 83 PRO A O 1
ATOM 664 N N . PRO A 1 84 ? 0.297 16.946 9.478 1.00 56.66 84 PRO A N 1
ATOM 665 C CA . PRO A 1 84 ? -0.961 17.583 9.845 1.00 56.66 84 PRO A CA 1
ATOM 666 C C . PRO A 1 84 ? -0.747 18.451 11.091 1.00 56.66 84 PRO A C 1
ATOM 668 O O . PRO A 1 84 ? -0.606 17.960 12.207 1.00 56.66 84 PRO A O 1
ATOM 671 N N . THR A 1 85 ? -0.695 19.769 10.891 1.00 58.03 85 THR A N 1
ATOM 672 C CA . THR A 1 85 ? -0.334 20.764 11.919 1.00 58.03 85 THR A CA 1
ATOM 673 C C . THR A 1 85 ? -1.514 21.112 12.824 1.00 58.03 85 THR A C 1
ATOM 675 O O . THR A 1 85 ? -1.435 21.989 13.677 1.00 58.03 85 THR A O 1
ATOM 678 N N . SER A 1 86 ? -2.619 20.389 12.670 1.00 51.66 86 SER A N 1
ATOM 679 C CA . SER A 1 86 ? -3.747 20.416 13.580 1.00 51.66 86 SER A CA 1
ATOM 680 C C . SER A 1 86 ? -4.270 18.995 13.742 1.00 51.66 86 SER A C 1
ATOM 682 O O . SER A 1 86 ? -5.013 18.477 12.910 1.00 51.66 86 SER A O 1
ATOM 684 N N . VAL A 1 87 ? -3.911 18.359 14.858 1.00 50.72 87 VAL A N 1
ATOM 685 C CA . VAL A 1 87 ? -4.844 17.433 15.499 1.00 50.72 87 VAL A CA 1
ATOM 686 C C . VAL A 1 87 ? -6.064 18.286 15.816 1.00 50.72 87 VAL A C 1
ATOM 688 O O . VAL A 1 87 ? -6.069 19.080 16.754 1.00 50.72 87 VAL A O 1
ATOM 691 N N . GLY A 1 88 ? -7.054 18.242 14.926 1.00 44.97 88 GLY A N 1
ATOM 692 C CA . GLY A 1 88 ? -8.316 18.916 15.149 1.00 44.97 88 GLY A CA 1
ATOM 693 C C . GLY A 1 88 ? -8.870 18.449 16.489 1.00 44.97 88 GLY A C 1
ATOM 694 O O . GLY A 1 88 ? -8.958 17.249 16.733 1.00 44.97 88 GLY A O 1
ATOM 695 N N . TRP A 1 89 ? -9.244 19.417 17.317 1.00 39.19 89 TRP A N 1
ATOM 696 C CA . TRP A 1 89 ? -10.085 19.414 18.525 1.00 39.19 89 TRP A CA 1
ATOM 697 C C . TRP A 1 89 ? -11.208 18.349 18.652 1.00 39.19 89 TRP A C 1
ATOM 699 O O . TRP A 1 89 ? -11.904 18.304 19.664 1.00 39.19 89 TRP A O 1
ATOM 709 N N . TRP A 1 90 ? -11.418 17.500 17.647 1.00 42.31 90 TRP A N 1
ATOM 710 C CA . TRP A 1 90 ? -12.344 16.370 17.615 1.00 42.31 90 TRP A CA 1
ATOM 711 C C . TRP A 1 90 ? -11.874 15.146 18.416 1.00 42.31 90 TRP A C 1
ATOM 713 O O . TRP A 1 90 ? -12.715 14.331 18.779 1.00 42.31 90 TRP A O 1
ATOM 723 N N . LEU A 1 91 ? -10.573 15.005 18.705 1.00 44.94 91 LEU A N 1
ATOM 724 C CA . LEU A 1 91 ? -10.044 13.894 19.517 1.00 44.94 91 LEU A CA 1
ATOM 725 C C . LEU A 1 91 ? -10.063 14.164 21.037 1.00 44.94 91 LEU A C 1
ATOM 727 O O . LEU A 1 91 ? -9.871 13.233 21.812 1.00 44.94 91 LEU A O 1
ATOM 731 N N . GLU A 1 92 ? -10.333 15.398 21.482 1.00 38.50 92 GLU A N 1
ATOM 732 C CA . GLU A 1 92 ? -10.325 15.770 22.913 1.00 38.50 92 GLU A CA 1
ATOM 733 C C . GLU A 1 92 ? -11.712 15.838 23.573 1.00 38.50 92 GLU A C 1
ATOM 735 O O . GLU A 1 92 ? -11.804 16.102 24.772 1.00 38.50 92 GLU A O 1
ATOM 740 N N . GL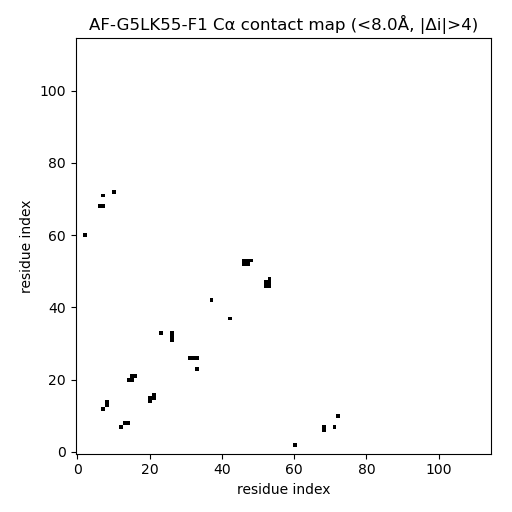N A 1 93 ? -12.809 15.589 22.849 1.00 42.75 93 GLN A N 1
ATOM 741 C CA . GLN A 1 93 ? -14.135 15.574 23.477 1.00 42.75 93 GLN A CA 1
ATOM 742 C C . GLN A 1 93 ? -14.525 14.148 23.895 1.00 42.75 93 GLN A C 1
ATOM 744 O O . GLN A 1 93 ? -14.801 13.322 23.021 1.00 42.75 93 GLN A O 1
ATOM 749 N N . PRO A 1 94 ? -14.610 13.829 25.206 1.00 36.88 94 PRO A N 1
ATOM 750 C CA . PRO A 1 94 ? -15.293 12.613 25.635 1.00 36.88 94 PRO A CA 1
ATOM 751 C C . PRO A 1 94 ? -16.75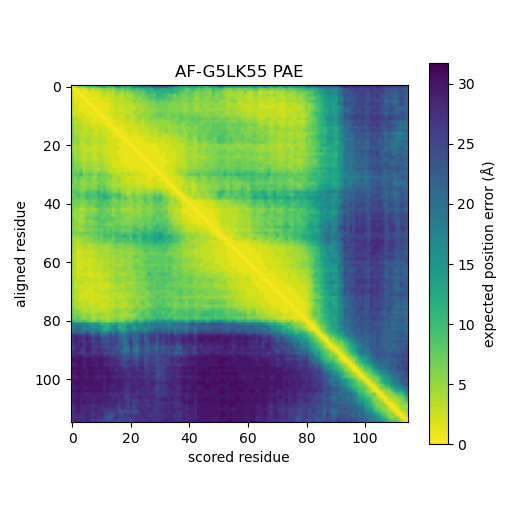5 12.669 25.157 1.00 36.88 94 PRO A C 1
ATOM 753 O O . PRO A 1 94 ? -17.328 13.760 25.087 1.00 36.88 94 PRO A O 1
ATOM 756 N N . PRO A 1 95 ? -17.398 11.530 24.841 1.00 43.47 95 PRO A N 1
ATOM 757 C CA . PRO A 1 95 ? -18.749 11.507 24.295 1.00 43.47 95 PRO A CA 1
ATOM 758 C C . PRO A 1 95 ? -19.785 11.812 25.387 1.00 43.47 95 PRO A C 1
ATOM 760 O O . PRO A 1 95 ? -20.564 10.951 25.788 1.00 43.47 95 PRO A O 1
ATOM 763 N N . THR A 1 96 ? -19.849 13.048 25.876 1.00 45.69 96 THR A N 1
ATOM 764 C CA . THR A 1 96 ? -21.028 13.537 26.590 1.00 45.69 96 THR A CA 1
ATOM 765 C C . THR A 1 96 ? -21.989 14.097 25.554 1.00 45.69 96 THR A C 1
ATOM 767 O O . THR A 1 96 ? -21.948 15.249 25.141 1.00 45.69 96 THR A O 1
ATOM 770 N N . ARG A 1 97 ? -22.862 13.217 25.075 1.00 36.12 97 ARG A N 1
ATOM 771 C CA . ARG A 1 97 ? -23.972 13.548 24.185 1.00 36.12 97 ARG A CA 1
ATOM 772 C C . ARG A 1 97 ? -25.044 14.306 24.988 1.00 36.12 97 ARG A C 1
ATOM 774 O O . ARG A 1 97 ? -25.689 13.669 25.819 1.00 36.12 97 ARG A O 1
ATOM 781 N N . PRO A 1 98 ? -25.335 15.604 24.762 1.00 35.47 98 PRO A N 1
ATOM 782 C CA . PRO A 1 98 ? -26.601 16.154 25.220 1.00 35.47 98 PRO A CA 1
ATOM 783 C C . PRO A 1 98 ? -27.704 15.682 24.263 1.00 35.47 98 PRO A C 1
ATOM 785 O O . PRO A 1 98 ? -27.642 15.888 23.050 1.00 35.47 98 PRO A O 1
ATOM 788 N N . ALA A 1 99 ? -28.731 15.033 24.809 1.00 41.34 99 ALA A N 1
ATOM 789 C CA . ALA A 1 99 ? -29.862 14.444 24.084 1.00 41.34 99 ALA A CA 1
ATOM 790 C C . ALA A 1 99 ? -30.747 15.449 23.299 1.00 41.34 99 ALA A C 1
ATOM 792 O O . ALA A 1 99 ? -31.782 15.069 22.758 1.00 41.34 99 ALA A O 1
ATOM 793 N N . SER A 1 100 ? -30.370 16.725 23.201 1.00 39.88 100 SER A N 1
ATOM 794 C CA . SER A 1 100 ? -31.184 17.795 22.610 1.00 39.88 100 SER A CA 1
ATOM 795 C C . SER A 1 100 ? -30.848 18.149 21.154 1.00 39.88 100 SER A C 1
ATOM 797 O O . SER A 1 100 ? -31.618 18.871 20.526 1.00 39.88 100 SER A O 1
ATOM 799 N N . ALA A 1 101 ? -29.761 17.632 20.569 1.00 41.31 101 ALA A N 1
ATOM 800 C CA . ALA A 1 101 ? -29.313 18.043 19.227 1.00 41.31 101 ALA A CA 1
ATOM 801 C C . ALA A 1 101 ? -30.086 17.408 18.045 1.00 41.31 101 ALA A C 1
ATOM 803 O O . ALA A 1 101 ? -29.779 17.675 16.887 1.00 41.31 101 ALA A O 1
ATOM 804 N N . LEU A 1 102 ? -31.117 16.598 18.309 1.00 41.31 102 LEU A N 1
ATOM 805 C CA . LEU A 1 102 ? -31.896 15.867 17.296 1.00 41.31 102 LEU A CA 1
ATOM 806 C C . LEU A 1 102 ? -32.922 16.717 16.515 1.00 41.31 102 LEU A C 1
ATOM 808 O O . LEU A 1 102 ? -33.861 16.175 15.938 1.00 41.31 102 LEU A O 1
ATOM 812 N N . ARG A 1 103 ? -32.767 18.042 16.450 1.00 37.88 103 ARG A N 1
ATOM 813 C CA . ARG A 1 103 ? -33.629 18.900 15.622 1.00 37.88 103 ARG A CA 1
ATOM 814 C C . ARG A 1 103 ? -32.820 19.988 14.933 1.00 37.88 103 ARG A C 1
ATOM 816 O O . ARG A 1 103 ? -32.469 20.975 15.571 1.00 37.88 103 ARG A O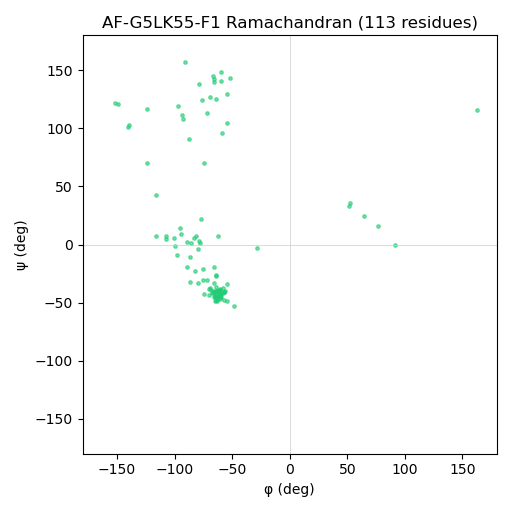 1
ATOM 823 N N . SER A 1 104 ? -32.549 19.797 13.639 1.00 33.50 104 SER A N 1
ATOM 824 C CA . SER A 1 104 ? -32.696 20.779 12.538 1.00 33.50 104 SER A CA 1
ATOM 825 C C . SER A 1 104 ? -31.888 20.302 11.313 1.00 33.50 104 SER A C 1
ATOM 827 O O . SER A 1 104 ? -30.663 20.240 11.410 1.00 33.50 104 SER A O 1
ATOM 829 N N . PRO A 1 105 ? -32.515 19.985 10.163 1.00 41.88 105 PRO A N 1
ATOM 830 C CA . PRO A 1 105 ? -31.824 19.430 8.991 1.00 41.88 105 PRO A CA 1
ATOM 831 C C . PRO A 1 105 ? -31.048 20.460 8.142 1.00 41.88 105 PRO A C 1
ATOM 833 O O . PRO A 1 105 ? -30.420 20.092 7.156 1.00 41.88 105 PRO A O 1
ATOM 836 N N . GLU A 1 106 ? -31.024 21.742 8.509 1.00 41.47 106 GLU A N 1
ATOM 837 C CA . GLU A 1 106 ? -30.634 22.811 7.570 1.00 41.47 106 GLU A CA 1
ATOM 838 C C . GLU A 1 106 ? -29.159 23.245 7.605 1.00 41.47 106 GLU A C 1
ATOM 840 O O . GLU A 1 106 ? -28.780 24.215 6.958 1.00 41.47 106 GLU A O 1
ATOM 845 N N . ARG A 1 107 ? -28.281 22.535 8.325 1.00 38.81 107 ARG A N 1
ATOM 846 C CA . ARG A 1 107 ? -26.857 22.925 8.444 1.00 38.81 107 ARG A CA 1
ATOM 847 C C . ARG A 1 107 ? -25.854 22.055 7.689 1.00 38.81 107 ARG A C 1
ATOM 849 O O . ARG A 1 107 ? -24.657 22.307 7.791 1.00 38.81 107 ARG A O 1
ATOM 856 N N . LEU A 1 108 ? -26.312 21.079 6.904 1.00 40.97 108 LEU A N 1
ATOM 857 C CA . LEU A 1 108 ? -25.419 20.224 6.107 1.00 40.97 108 LEU A CA 1
ATOM 858 C C . LEU A 1 108 ? -25.110 20.779 4.705 1.00 40.97 108 LEU A C 1
ATOM 860 O O . LEU A 1 108 ? -24.085 20.419 4.140 1.00 40.97 108 LEU A O 1
ATOM 864 N N . ALA A 1 109 ? -25.916 21.698 4.161 1.00 37.91 109 ALA A N 1
ATOM 865 C CA . ALA A 1 109 ? -25.735 22.163 2.780 1.00 37.91 109 ALA A CA 1
ATOM 866 C C . ALA A 1 109 ? -24.658 23.255 2.598 1.00 37.91 109 ALA A C 1
ATOM 868 O O . ALA A 1 109 ? -24.098 23.382 1.514 1.00 37.91 109 ALA A O 1
ATOM 869 N N . SER A 1 110 ? -24.309 24.026 3.634 1.00 33.53 110 SER A N 1
ATOM 870 C CA . SER A 1 110 ? -23.383 25.166 3.476 1.00 33.53 110 SER A CA 1
ATOM 871 C C . SER A 1 110 ? -21.895 24.834 3.640 1.00 33.53 110 SER A C 1
ATOM 873 O O . SER A 1 110 ? -21.076 25.744 3.568 1.00 33.53 110 SER A O 1
ATOM 875 N N . ARG A 1 111 ? -21.509 23.569 3.868 1.00 40.06 111 ARG A N 1
ATOM 876 C CA . ARG A 1 111 ? -20.102 23.201 4.153 1.00 40.06 111 ARG A CA 1
ATOM 877 C C . ARG A 1 111 ? -19.426 22.292 3.126 1.00 40.06 111 ARG A C 1
ATOM 879 O O . ARG A 1 111 ? -18.295 21.890 3.364 1.00 40.06 111 ARG A O 1
ATOM 886 N N . CYS A 1 112 ? -20.075 22.026 1.990 1.00 36.56 112 CYS A N 1
ATOM 887 C CA . CYS A 1 112 ? -19.503 21.244 0.884 1.00 36.56 112 CYS A CA 1
ATOM 888 C C . CYS A 1 112 ? -19.121 22.084 -0.349 1.00 36.56 112 CYS A C 1
ATOM 890 O O . CYS A 1 112 ? -18.759 21.515 -1.369 1.00 36.56 112 CYS A O 1
ATOM 892 N N . MET A 1 113 ? -19.191 23.420 -0.283 1.00 31.83 113 MET A N 1
ATOM 893 C CA . MET A 1 113 ? -18.876 24.307 -1.416 1.00 31.83 113 MET A CA 1
ATOM 894 C C . MET A 1 113 ? -17.667 25.213 -1.152 1.00 31.83 113 MET A C 1
ATOM 896 O O . MET A 1 113 ? -17.681 26.402 -1.462 1.00 31.83 113 MET A O 1
ATOM 900 N N . MET A 1 114 ? -16.608 24.664 -0.562 1.00 36.47 114 MET A N 1
ATOM 901 C CA . MET A 1 114 ? -15.295 25.293 -0.656 1.00 36.47 114 MET A CA 1
ATOM 902 C C . MET A 1 114 ? -14.206 24.227 -0.546 1.00 36.47 114 MET A C 1
ATOM 904 O O . MET A 1 114 ? -14.136 23.545 0.477 1.00 36.47 114 MET A O 1
ATOM 908 N N . TYR A 1 115 ? -13.387 24.177 -1.603 1.00 38.22 115 TYR A N 1
ATOM 909 C CA . TYR A 1 115 ? -12.361 23.199 -1.997 1.00 38.22 115 TYR A CA 1
ATOM 910 C C . TYR A 1 115 ? -12.843 22.049 -2.879 1.00 38.22 115 TYR A C 1
ATOM 912 O O . TYR A 1 115 ? -13.521 21.131 -2.376 1.00 38.22 115 TYR A O 1
#

Sequence (115 aa):
MVLQATQAQRLGLRPDYGIDYQLLQAAREMSLPVQELEGAKHQLELLCDLPDGGMALLDDTLTHWHTNARLLQVMIGWWLEQPPTSVGWWLEQPPTRPASALRSPERLASRCMMY

Solvent-accessible surface area (backbone atoms only — not comparable to full-atom values): 7446 Å² total; per-residue (Å²): 111,69,67,61,54,50,53,45,42,74,74,68,52,53,70,82,76,30,68,66,50,49,50,53,51,51,31,57,77,68,70,49,88,80,81,81,91,76,49,75,66,54,57,48,49,58,46,60,70,30,71,82,66,29,47,67,61,52,51,50,51,62,74,40,41,69,59,53,50,52,50,51,52,52,54,52,46,52,51,68,75,56,54,80,89,62,82,60,77,76,82,75,60,75,92,78,75,70,92,74,75,88,73,75,89,83,75,69,78,82,74,76,83,74,133

Mean predicted aligned error: 13.6 Å

Organism: NCBI:txid913241

Radius of gyration: 20.34 Å; Cα contacts (8 Å, |Δi|>4): 22; chains: 1; bounding box: 45×39×45 Å

Foldseek 3Di:
DVLLVVLCVVVVDDVCPDPVNVVVVVCVVVVHDDDDPADPVNVCVVQCPDPPSVVVVVVVCVVCVVVSSVVSVVVVVVCVVCPPPDPDPPVPDDPPDDPPPPDDPPPPPPPPPDD

InterPro domains:
  IPR002816 TraB/PrgY/GumN family [PF01963] (2-87)
  IPR047111 Uncharacterized protein YbaP-like [PTHR40590] (1-91)